Protein AF-A0A0M3HH66-F1 (afdb_monomer)

Mean predicted aligned error: 12.41 Å

Radius of gyration: 18.01 Å; Cα contacts (8 Å, |Δi|>4): 61; chains: 1; bounding box: 42×34×53 Å

Structure (mmCIF, N/CA/C/O backbone):
data_AF-A0A0M3HH66-F1
#
_entry.id   AF-A0A0M3HH66-F1
#
loop_
_atom_site.group_PDB
_atom_site.id
_atom_site.type_symbol
_atom_site.label_atom_id
_atom_site.label_alt_id
_atom_site.label_comp_id
_atom_site.label_asym_id
_atom_site.label_entity_id
_atom_site.label_seq_id
_atom_site.pdbx_PDB_ins_code
_atom_site.Cartn_x
_atom_site.Cartn_y
_atom_site.Cartn_z
_atom_site.occupancy
_atom_site.B_iso_or_equiv
_atom_site.auth_seq_id
_atom_site.auth_comp_id
_atom_site.auth_asym_id
_atom_site.auth_atom_id
_atom_site.pdbx_PDB_model_num
ATOM 1 N N . MET A 1 1 ? -2.120 -2.289 -17.484 1.00 43.00 1 MET A N 1
ATOM 2 C CA . MET A 1 1 ? -1.801 -2.908 -16.175 1.00 43.00 1 MET A CA 1
ATOM 3 C C . MET A 1 1 ? -2.282 -1.964 -15.087 1.00 43.00 1 MET A C 1
ATOM 5 O O . MET A 1 1 ? -2.105 -0.768 -15.257 1.00 43.00 1 MET A O 1
ATOM 9 N N . VAL A 1 2 ? -2.932 -2.458 -14.029 1.00 37.19 2 VAL A N 1
ATOM 10 C CA . VAL A 1 2 ? -3.351 -1.597 -12.906 1.00 37.19 2 VAL A CA 1
ATOM 11 C C . VAL A 1 2 ? -2.093 -1.170 -12.134 1.00 37.19 2 VAL A C 1
ATOM 13 O O . VAL A 1 2 ? -1.297 -2.060 -11.810 1.00 37.19 2 VAL A O 1
ATOM 16 N N . PRO A 1 3 ? -1.876 0.131 -11.863 1.00 39.28 3 PRO A N 1
ATOM 17 C CA . PRO A 1 3 ? -0.763 0.595 -11.039 1.00 39.28 3 PRO A CA 1
ATOM 18 C C . PRO A 1 3 ? -0.790 -0.107 -9.678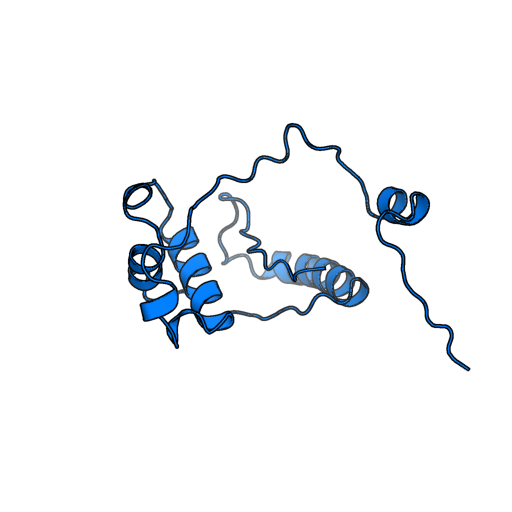 1.00 39.28 3 PRO A C 1
ATOM 20 O O . PRO A 1 3 ? -1.844 -0.219 -9.055 1.00 39.28 3 PRO A O 1
ATOM 23 N N . ARG A 1 4 ? 0.354 -0.635 -9.235 1.00 49.25 4 ARG A N 1
ATOM 24 C CA . ARG A 1 4 ? 0.494 -1.256 -7.913 1.00 49.25 4 ARG A CA 1
ATOM 25 C C . ARG A 1 4 ? 1.402 -0.384 -7.074 1.00 49.25 4 ARG A C 1
ATOM 27 O O . ARG A 1 4 ? 2.604 -0.333 -7.318 1.00 49.25 4 ARG A O 1
ATOM 34 N N . GLU A 1 5 ? 0.825 0.272 -6.086 1.00 53.44 5 GLU A N 1
ATOM 35 C CA . GLU A 1 5 ? 1.593 1.015 -5.098 1.00 53.44 5 GLU A CA 1
ATOM 36 C C . GLU A 1 5 ? 2.103 0.057 -4.025 1.00 53.44 5 GLU A C 1
ATOM 38 O O . GLU A 1 5 ? 1.399 -0.863 -3.601 1.00 53.44 5 GLU A O 1
ATOM 43 N N . CYS A 1 6 ? 3.360 0.224 -3.620 1.00 53.03 6 CYS A N 1
ATOM 44 C CA . CYS A 1 6 ? 3.974 -0.616 -2.602 1.00 53.03 6 CYS A CA 1
ATOM 45 C C . CYS A 1 6 ? 4.720 0.228 -1.572 1.00 53.03 6 CYS A C 1
ATOM 47 O O . CYS A 1 6 ? 5.370 1.218 -1.896 1.00 53.03 6 CYS A O 1
ATOM 49 N N . ILE A 1 7 ? 4.631 -0.195 -0.311 1.00 57.09 7 ILE A N 1
ATOM 50 C CA . ILE A 1 7 ? 5.365 0.414 0.795 1.00 57.09 7 ILE A CA 1
ATOM 51 C C . ILE A 1 7 ? 6.628 -0.411 1.019 1.00 57.09 7 ILE A C 1
ATOM 53 O O . ILE A 1 7 ? 6.555 -1.601 1.331 1.00 57.09 7 ILE A O 1
ATOM 57 N N . ILE A 1 8 ? 7.789 0.227 0.903 1.00 58.47 8 ILE A N 1
ATOM 58 C CA . ILE A 1 8 ? 9.069 -0.382 1.262 1.00 58.47 8 ILE A CA 1
ATOM 59 C C . ILE A 1 8 ? 9.383 0.010 2.704 1.00 58.47 8 ILE A C 1
ATOM 61 O O . ILE A 1 8 ? 9.750 1.147 2.987 1.00 58.47 8 ILE A O 1
ATOM 65 N N . LEU A 1 9 ? 9.245 -0.943 3.623 1.00 53.31 9 LEU A N 1
ATOM 66 C CA . LEU A 1 9 ? 9.674 -0.767 5.007 1.00 53.31 9 LEU A CA 1
ATOM 67 C C . LEU A 1 9 ? 11.131 -1.231 5.148 1.00 53.31 9 LEU A C 1
ATOM 69 O O . LEU A 1 9 ? 11.453 -2.342 4.710 1.00 53.31 9 LEU A O 1
ATOM 73 N N . PRO A 1 10 ? 12.030 -0.445 5.768 1.00 48.47 10 PRO A N 1
ATOM 74 C CA . PRO A 1 10 ? 13.331 -0.966 6.156 1.00 48.47 10 PRO A CA 1
ATOM 75 C C . PRO A 1 10 ? 13.140 -2.112 7.160 1.00 48.47 10 PRO A C 1
ATOM 77 O O . PRO A 1 10 ? 12.249 -2.075 8.009 1.00 48.47 10 PRO A O 1
ATOM 80 N N . SER A 1 11 ? 13.959 -3.161 7.045 1.00 42.31 11 SER A N 1
ATOM 81 C CA . SER A 1 11 ? 13.928 -4.286 7.985 1.00 42.31 11 SER A CA 1
ATOM 82 C C . SER A 1 11 ? 14.081 -3.782 9.422 1.00 42.31 11 SER A C 1
ATOM 84 O O . SER A 1 11 ? 14.876 -2.877 9.672 1.00 42.31 11 SER A O 1
ATOM 86 N N . SER A 1 12 ? 13.360 -4.412 10.354 1.00 45.62 12 SER A N 1
ATOM 87 C CA . SER A 1 12 ? 13.222 -4.060 11.781 1.00 45.62 12 SER A CA 1
ATOM 88 C C . SER A 1 12 ? 14.523 -3.823 12.567 1.00 45.62 12 SER A C 1
ATOM 90 O O . SER A 1 12 ? 14.470 -3.363 13.701 1.00 45.62 12 SER A O 1
ATOM 92 N N . SER A 1 13 ? 15.687 -4.122 11.990 1.00 45.59 13 SER A N 1
ATOM 93 C CA . SER A 1 13 ? 17.011 -3.872 12.560 1.00 45.59 13 SER A CA 1
ATOM 94 C C . SER A 1 13 ? 17.628 -2.519 12.190 1.00 45.59 13 SER A C 1
ATOM 96 O O . SER A 1 13 ? 18.721 -2.216 12.663 1.00 45.59 13 SER A O 1
ATOM 98 N N . LYS A 1 14 ? 16.982 -1.704 11.348 1.00 46.31 14 LYS A N 1
ATOM 99 C CA . LYS A 1 14 ? 17.494 -0.386 10.950 1.00 46.31 14 LYS A CA 1
ATOM 100 C C . LYS A 1 14 ? 16.543 0.698 11.427 1.00 46.31 14 LYS A C 1
ATOM 102 O O . LYS A 1 14 ? 15.456 0.850 10.874 1.00 46.31 14 LYS A O 1
ATOM 107 N N . SER A 1 15 ? 16.953 1.441 12.454 1.00 43.12 15 SER A N 1
ATOM 108 C CA . SER A 1 15 ? 16.287 2.698 12.781 1.00 43.12 15 SER A CA 1
ATOM 109 C C . SER A 1 15 ? 16.377 3.627 11.565 1.00 43.12 15 SER A C 1
ATOM 111 O O . SER A 1 15 ? 17.352 3.605 10.811 1.00 43.12 15 SER A O 1
ATOM 113 N N . PHE A 1 16 ? 15.346 4.446 11.363 1.00 49.22 16 PHE A N 1
ATOM 114 C CA . PHE A 1 16 ? 15.325 5.479 10.321 1.00 49.22 16 PHE A CA 1
ATOM 115 C C . PHE A 1 16 ? 16.397 6.571 10.537 1.00 49.22 16 PHE A C 1
ATOM 117 O O . PHE A 1 16 ? 16.556 7.448 9.695 1.00 49.22 16 PHE A O 1
ATOM 124 N N . GLU A 1 17 ? 17.140 6.522 11.646 1.00 45.00 17 GLU A N 1
ATOM 125 C CA . GLU A 1 17 ? 18.047 7.582 12.093 1.00 45.00 17 GLU A CA 1
ATOM 126 C C . GLU A 1 17 ? 19.460 7.492 11.496 1.00 45.00 17 GLU A C 1
ATOM 128 O O . GLU A 1 17 ? 20.224 8.455 11.580 1.00 45.00 17 GLU A O 1
ATOM 133 N N . ASP A 1 18 ? 19.823 6.387 10.836 1.00 42.03 18 ASP A N 1
ATOM 134 C CA . ASP A 1 18 ? 21.192 6.169 10.350 1.00 42.03 18 ASP A CA 1
ATOM 135 C C . ASP A 1 18 ? 21.436 6.805 8.960 1.00 42.03 18 ASP A C 1
ATOM 137 O O . ASP A 1 18 ? 21.734 6.162 7.947 1.00 42.03 18 ASP A O 1
ATOM 141 N N . SER A 1 19 ? 21.267 8.128 8.917 1.00 47.62 19 SER A N 1
ATOM 142 C CA . SER A 1 19 ? 21.316 8.998 7.729 1.00 47.62 19 SER A CA 1
ATOM 143 C C . SER A 1 19 ? 22.615 8.907 6.907 1.00 47.62 19 SER A C 1
ATOM 145 O O . SER A 1 19 ? 22.613 9.190 5.707 1.00 47.62 19 SER A O 1
ATOM 147 N N . SER A 1 20 ? 23.724 8.454 7.501 1.00 46.22 20 SER A N 1
ATOM 148 C CA . SER A 1 20 ? 25.043 8.449 6.848 1.00 46.22 20 SER A CA 1
ATOM 149 C C . SER A 1 20 ? 25.243 7.299 5.845 1.00 46.22 20 SER A C 1
ATOM 151 O O . SER A 1 20 ? 25.893 7.473 4.810 1.00 46.22 20 SER A O 1
ATOM 153 N N . HIS A 1 21 ? 24.642 6.130 6.098 1.00 44.22 21 HIS A N 1
ATOM 154 C CA . HIS A 1 21 ? 24.704 4.963 5.208 1.00 44.22 21 HIS A CA 1
ATOM 155 C C . HIS A 1 21 ? 23.493 4.853 4.270 1.00 44.22 21 HIS A C 1
ATOM 157 O O . HIS A 1 21 ? 23.576 4.181 3.235 1.00 44.22 21 HIS A O 1
ATOM 163 N N . ILE A 1 22 ? 22.394 5.539 4.600 1.00 48.44 22 ILE A N 1
ATOM 164 C CA . ILE A 1 22 ? 21.188 5.635 3.771 1.00 48.44 22 ILE A CA 1
ATOM 165 C C . ILE A 1 22 ? 21.482 6.431 2.496 1.00 48.44 22 ILE A C 1
ATOM 167 O O . ILE A 1 22 ? 21.200 5.923 1.416 1.00 48.44 22 ILE A O 1
ATOM 171 N N . GLY A 1 23 ? 22.164 7.580 2.572 1.00 47.84 23 GLY A N 1
ATOM 172 C CA . GLY A 1 23 ? 22.395 8.449 1.406 1.00 47.84 23 GLY A CA 1
ATOM 173 C C . GLY A 1 23 ? 23.057 7.760 0.201 1.00 47.84 23 GLY A C 1
ATOM 174 O O . GLY A 1 23 ? 22.645 7.961 -0.936 1.00 47.84 23 GLY A O 1
ATOM 175 N N . LYS A 1 24 ? 24.032 6.862 0.416 1.00 47.94 24 LYS A N 1
ATOM 176 C CA . LYS A 1 24 ? 24.680 6.128 -0.694 1.00 47.94 24 LYS A CA 1
ATOM 177 C C . LYS A 1 24 ? 23.825 4.991 -1.272 1.00 47.94 24 LYS A C 1
ATOM 179 O O . LYS A 1 24 ? 23.880 4.767 -2.478 1.00 47.94 24 LYS A O 1
ATOM 184 N N . ARG A 1 25 ? 23.053 4.270 -0.445 1.00 50.16 25 ARG A N 1
ATOM 185 C CA . ARG A 1 25 ? 22.133 3.203 -0.907 1.00 50.16 25 ARG A CA 1
ATOM 186 C C . ARG A 1 25 ? 20.868 3.766 -1.543 1.00 50.16 25 ARG A C 1
ATOM 188 O O . ARG A 1 25 ? 20.330 3.154 -2.459 1.00 50.16 25 ARG A O 1
ATOM 195 N N . MET A 1 26 ? 20.407 4.912 -1.059 1.00 54.38 26 MET A N 1
ATOM 196 C CA . MET A 1 26 ? 19.233 5.591 -1.583 1.00 54.38 26 MET A CA 1
ATOM 197 C C . MET A 1 26 ? 19.525 6.120 -2.985 1.00 54.38 26 MET A C 1
ATOM 199 O O . MET A 1 26 ? 18.729 5.868 -3.871 1.00 54.38 26 MET A O 1
ATOM 203 N N . ASN A 1 27 ? 20.724 6.653 -3.248 1.00 58.16 27 ASN A N 1
ATOM 204 C CA . ASN A 1 27 ? 21.116 7.093 -4.594 1.00 58.16 27 ASN A CA 1
ATOM 205 C C . ASN A 1 27 ? 21.135 5.958 -5.637 1.00 58.16 27 ASN A C 1
ATOM 207 O O . ASN A 1 27 ? 20.716 6.159 -6.779 1.00 58.16 27 ASN A O 1
ATOM 211 N N . SER A 1 28 ? 21.617 4.758 -5.283 1.00 63.84 28 SER A N 1
ATOM 212 C CA . SER A 1 28 ? 21.627 3.622 -6.220 1.00 63.84 28 SER A CA 1
ATOM 213 C C . SER A 1 28 ? 20.233 3.034 -6.434 1.00 63.84 28 SER A C 1
ATOM 215 O O . SER A 1 28 ? 19.897 2.669 -7.561 1.00 63.84 28 SER A O 1
ATOM 217 N N . LEU A 1 29 ? 19.413 2.982 -5.381 1.00 64.56 29 LEU A N 1
ATOM 218 C CA . LEU A 1 29 ? 18.015 2.569 -5.461 1.00 64.56 29 LEU A CA 1
ATOM 219 C C . LEU A 1 29 ? 17.185 3.574 -6.265 1.00 64.56 29 LEU A C 1
ATOM 221 O O . LEU A 1 29 ? 16.512 3.181 -7.204 1.00 64.56 29 LEU A O 1
ATOM 225 N N . GLU A 1 30 ? 17.287 4.864 -5.969 1.00 65.56 30 GLU A N 1
ATOM 226 C CA . GLU A 1 30 ? 16.588 5.945 -6.665 1.00 65.56 30 GLU A CA 1
ATOM 227 C C . GLU A 1 30 ? 16.951 5.976 -8.152 1.00 65.56 30 GLU A C 1
ATOM 229 O O . GLU A 1 30 ? 16.077 6.096 -9.005 1.00 65.56 30 GLU A O 1
ATOM 234 N N . THR A 1 31 ? 18.229 5.773 -8.490 1.00 68.06 31 THR A N 1
ATOM 235 C CA . THR A 1 31 ? 18.659 5.642 -9.890 1.00 68.06 31 THR A CA 1
ATOM 236 C C . THR A 1 31 ? 18.021 4.424 -10.563 1.00 68.06 31 THR A C 1
ATOM 238 O O . THR A 1 31 ? 17.604 4.507 -11.718 1.00 68.06 31 THR A O 1
ATOM 241 N N . ALA A 1 32 ? 17.938 3.287 -9.866 1.00 65.56 32 ALA A N 1
ATOM 242 C CA . ALA A 1 32 ? 17.294 2.086 -10.391 1.00 65.56 32 ALA A CA 1
ATOM 243 C C . ALA A 1 32 ? 15.775 2.266 -10.561 1.00 65.56 32 ALA A C 1
ATOM 245 O O . ALA A 1 32 ? 15.232 1.832 -11.573 1.00 65.56 32 ALA A O 1
ATOM 246 N N . LEU A 1 33 ? 15.115 2.947 -9.620 1.00 69.81 33 LEU A N 1
ATOM 247 C CA . LEU A 1 33 ? 13.687 3.266 -9.662 1.00 69.81 33 LEU A CA 1
ATOM 248 C C . LEU A 1 33 ? 13.366 4.247 -10.799 1.00 69.81 33 LEU A C 1
ATOM 250 O O . LEU A 1 33 ? 12.488 3.959 -11.605 1.00 69.81 33 LEU A O 1
ATOM 254 N N . LYS A 1 34 ? 14.146 5.328 -10.957 1.00 71.62 34 LYS A N 1
ATOM 255 C CA . LYS A 1 34 ? 14.022 6.264 -12.092 1.00 71.62 34 LYS A CA 1
ATOM 256 C C . LYS A 1 34 ? 14.201 5.565 -13.440 1.00 71.62 34 LYS A C 1
ATOM 258 O O . LYS A 1 34 ? 13.457 5.831 -14.372 1.00 71.62 34 LYS A O 1
ATOM 263 N N . ARG A 1 35 ? 15.160 4.635 -13.553 1.00 70.88 35 ARG A N 1
ATOM 264 C CA . ARG A 1 35 ? 15.349 3.820 -14.773 1.00 70.88 35 ARG A CA 1
ATOM 265 C C . ARG A 1 35 ? 14.174 2.888 -15.074 1.00 70.88 35 ARG A C 1
ATOM 267 O O . ARG A 1 35 ? 14.048 2.451 -16.212 1.00 70.88 35 ARG A O 1
ATOM 274 N N . ALA A 1 36 ? 13.381 2.546 -14.065 1.00 63.06 36 ALA A N 1
ATOM 275 C CA . ALA A 1 36 ? 12.187 1.720 -14.191 1.00 63.06 36 ALA A CA 1
ATOM 276 C C . ALA A 1 36 ? 10.901 2.555 -14.331 1.00 63.06 36 ALA A C 1
ATOM 278 O O . ALA A 1 36 ? 9.819 1.985 -14.245 1.00 63.06 36 ALA A O 1
ATOM 279 N N . ASP A 1 37 ? 11.022 3.875 -14.519 1.00 64.75 37 ASP A N 1
ATOM 280 C CA . ASP A 1 37 ? 9.905 4.827 -14.576 1.00 64.75 37 ASP A CA 1
ATOM 281 C C . ASP A 1 37 ? 9.011 4.799 -13.320 1.00 64.75 37 ASP A C 1
ATOM 283 O O . ASP A 1 37 ? 7.805 5.037 -13.351 1.00 64.75 37 ASP A O 1
ATOM 287 N N . ILE A 1 38 ? 9.616 4.476 -12.172 1.00 67.06 38 ILE A N 1
ATOM 288 C CA . ILE A 1 38 ? 8.940 4.476 -10.876 1.00 67.06 38 ILE A CA 1
ATOM 289 C C . ILE A 1 38 ? 9.115 5.855 -10.243 1.00 67.06 38 ILE A C 1
ATOM 291 O O . ILE A 1 38 ? 10.234 6.283 -9.943 1.00 67.06 38 ILE A O 1
ATOM 295 N N . THR A 1 39 ? 7.993 6.529 -9.995 1.00 64.62 39 THR A N 1
ATOM 296 C CA . THR A 1 39 ? 7.969 7.806 -9.275 1.00 64.62 39 THR A CA 1
ATOM 297 C C . THR A 1 39 ? 8.195 7.558 -7.786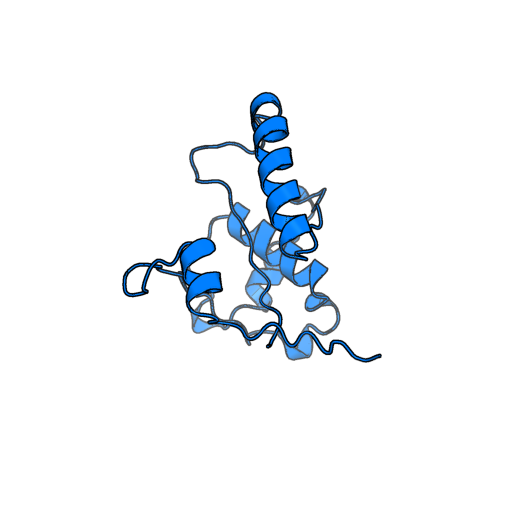 1.00 64.62 39 THR A C 1
ATOM 299 O O . THR A 1 39 ? 7.509 6.746 -7.169 1.00 64.62 39 THR A O 1
ATOM 302 N N . PHE A 1 40 ? 9.173 8.252 -7.204 1.00 69.50 40 PHE A N 1
ATOM 303 C CA . PHE A 1 40 ? 9.423 8.241 -5.765 1.00 69.50 40 PHE A CA 1
ATOM 304 C C . PHE A 1 40 ? 8.831 9.501 -5.136 1.00 69.50 40 PHE A C 1
ATOM 306 O O . PHE A 1 40 ? 9.089 10.611 -5.603 1.00 69.50 40 PHE A O 1
ATOM 313 N N . THR A 1 41 ? 8.065 9.335 -4.063 1.00 67.94 41 THR A N 1
ATOM 314 C CA . THR A 1 41 ? 7.538 10.446 -3.270 1.00 67.94 41 THR A CA 1
ATOM 315 C C . THR A 1 41 ? 7.992 10.274 -1.831 1.00 67.94 41 THR A C 1
ATOM 317 O O . THR A 1 41 ? 7.692 9.268 -1.189 1.00 67.94 41 THR A O 1
ATOM 320 N N . GLU A 1 42 ? 8.749 11.249 -1.336 1.00 69.00 42 GLU A N 1
ATOM 321 C CA . GLU A 1 42 ? 9.188 11.268 0.053 1.00 69.00 42 GLU A CA 1
ATOM 322 C C . GLU A 1 42 ? 8.036 11.720 0.953 1.00 69.00 42 GLU A C 1
ATOM 324 O O . GLU A 1 42 ? 7.377 12.728 0.686 1.00 69.00 42 GLU A O 1
ATOM 329 N N . PHE A 1 43 ? 7.784 10.968 2.024 1.00 67.31 43 PHE A N 1
ATOM 330 C CA . PHE A 1 43 ? 6.782 11.323 3.019 1.00 67.31 43 PHE A CA 1
ATOM 331 C C . PHE A 1 43 ? 7.476 11.908 4.251 1.00 67.31 43 PHE A C 1
ATOM 333 O O . PHE A 1 43 ? 7.980 11.176 5.103 1.00 67.31 43 PHE A O 1
ATOM 340 N N . ASN A 1 44 ? 7.525 13.239 4.321 1.00 67.88 44 ASN A N 1
ATOM 341 C CA . AS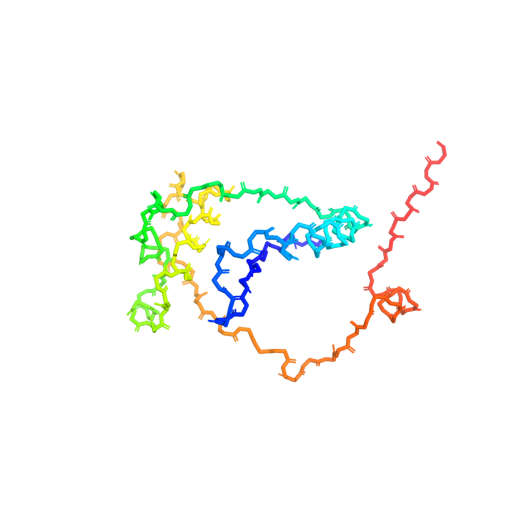N A 1 44 ? 8.402 13.970 5.243 1.00 67.88 44 ASN A CA 1
ATOM 342 C C . ASN A 1 44 ? 7.953 13.963 6.713 1.00 67.88 44 ASN A C 1
ATOM 344 O O . ASN A 1 44 ? 8.746 14.317 7.583 1.00 67.88 44 ASN A O 1
ATOM 348 N N . ASP A 1 45 ? 6.715 13.563 7.018 1.00 77.06 45 ASP A N 1
ATOM 349 C CA . ASP A 1 45 ? 6.203 13.600 8.390 1.00 77.06 45 ASP A CA 1
ATOM 350 C C . ASP A 1 45 ? 5.294 12.412 8.728 1.00 77.06 45 ASP A C 1
ATOM 352 O O . ASP A 1 45 ? 4.075 12.508 8.826 1.00 77.06 45 ASP A O 1
ATOM 356 N N . LEU A 1 46 ? 5.912 11.252 8.950 1.00 78.50 46 LEU A N 1
ATOM 357 C CA . LEU A 1 46 ? 5.218 10.061 9.454 1.00 78.50 46 LEU A CA 1
ATOM 358 C C . LEU A 1 46 ? 4.634 10.248 10.866 1.00 78.50 46 LEU A C 1
ATOM 360 O O . LEU A 1 46 ? 3.767 9.471 11.268 1.00 78.50 46 LEU A O 1
ATOM 364 N N . ASN A 1 47 ? 5.113 11.227 11.640 1.00 80.94 47 ASN A N 1
ATOM 365 C CA . ASN A 1 47 ? 4.695 11.413 13.029 1.00 80.94 47 ASN A CA 1
ATOM 366 C C . ASN 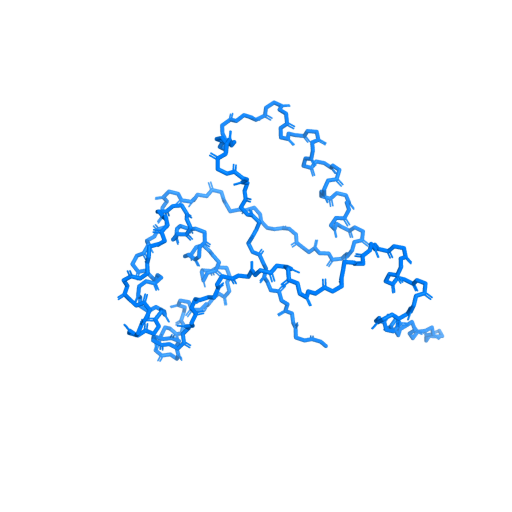A 1 47 ? 3.357 12.144 13.155 1.00 80.94 47 ASN A C 1
ATOM 368 O O . ASN A 1 47 ? 2.659 11.917 14.141 1.00 80.94 47 ASN A O 1
ATOM 372 N N . SER A 1 48 ? 2.972 12.958 12.169 1.00 84.56 48 SER A N 1
ATOM 373 C CA . SER A 1 48 ? 1.649 13.596 12.126 1.00 84.56 48 SER A CA 1
ATOM 374 C C . SER A 1 48 ? 0.529 12.695 11.600 1.00 84.56 48 SER A C 1
ATOM 376 O O . SER A 1 48 ? -0.635 13.096 11.626 1.00 84.56 48 SER A O 1
ATOM 378 N N . ILE A 1 49 ? 0.837 11.471 11.159 1.00 87.25 49 ILE A N 1
ATOM 379 C CA . ILE A 1 49 ? -0.168 10.552 10.617 1.00 87.25 49 ILE A CA 1
ATOM 380 C C . ILE A 1 49 ? -1.131 10.060 11.701 1.00 87.25 49 ILE A C 1
ATOM 382 O O . ILE A 1 49 ? -0.738 9.348 12.630 1.00 87.25 49 ILE A O 1
ATOM 386 N N . ASP A 1 50 ? -2.425 10.343 11.518 1.00 88.62 50 ASP A N 1
ATOM 387 C CA . ASP A 1 50 ? -3.485 9.733 12.320 1.00 88.62 50 ASP A CA 1
ATOM 388 C C . ASP A 1 50 ? -3.669 8.258 11.938 1.00 88.62 50 ASP A C 1
ATOM 390 O O . ASP A 1 50 ? -4.299 7.895 10.941 1.00 88.62 50 ASP A O 1
ATOM 394 N N . THR A 1 51 ? -3.131 7.378 12.778 1.00 87.69 51 THR A N 1
ATOM 395 C CA . THR A 1 51 ? -3.224 5.923 12.595 1.00 87.69 51 THR A CA 1
ATOM 396 C C . THR A 1 51 ? -4.654 5.378 12.661 1.00 87.69 51 THR A C 1
ATOM 398 O O . THR A 1 51 ? -4.895 4.280 12.157 1.00 87.69 51 THR A O 1
ATOM 401 N N . LYS A 1 52 ? -5.626 6.139 13.190 1.00 88.38 52 LYS A N 1
ATOM 402 C CA . LYS A 1 52 ? -7.046 5.745 13.198 1.00 88.38 52 LYS A CA 1
ATOM 403 C C . LYS A 1 52 ? -7.638 5.653 11.796 1.00 88.38 52 LYS A C 1
ATOM 405 O O . LYS A 1 52 ? -8.608 4.925 11.607 1.00 88.38 52 LYS A O 1
ATOM 410 N N . ILE A 1 53 ? -7.061 6.351 10.812 1.00 89.06 53 ILE A N 1
ATOM 411 C CA . ILE A 1 53 ? -7.477 6.243 9.406 1.00 89.06 53 ILE A CA 1
ATOM 412 C C . ILE A 1 53 ? -7.392 4.779 8.956 1.00 89.06 53 ILE A C 1
ATOM 414 O O . ILE A 1 53 ? -8.332 4.257 8.364 1.00 89.06 53 ILE A O 1
ATOM 418 N N . VAL A 1 54 ? -6.320 4.077 9.331 1.00 88.50 54 VAL A N 1
ATOM 419 C CA . VAL A 1 54 ? -6.113 2.666 8.973 1.00 88.50 54 VAL A CA 1
ATOM 420 C C . VAL A 1 54 ? -7.195 1.769 9.575 1.00 88.50 54 VAL A C 1
ATOM 422 O O . VAL A 1 54 ? -7.697 0.874 8.903 1.00 88.50 54 VAL A O 1
ATOM 425 N N . GLU A 1 55 ? -7.601 2.022 10.821 1.00 86.69 55 GLU A N 1
ATOM 426 C CA . GLU A 1 55 ? -8.642 1.231 11.492 1.00 86.69 55 GLU A CA 1
ATOM 427 C C . GLU A 1 55 ? -10.017 1.382 10.842 1.00 86.69 55 GLU A C 1
ATOM 429 O O . GLU A 1 55 ? -10.826 0.460 10.918 1.00 86.69 55 GLU A O 1
ATOM 434 N N . LYS A 1 56 ? -10.285 2.523 10.202 1.00 88.75 56 LYS A N 1
ATOM 435 C CA . LYS A 1 56 ? -11.533 2.746 9.466 1.00 88.75 56 LYS A CA 1
ATOM 436 C C . LYS A 1 56 ? -11.516 2.110 8.076 1.00 88.75 56 LYS A C 1
ATOM 438 O O . LYS A 1 56 ? -12.547 1.654 7.604 1.00 88.75 56 LYS A O 1
ATOM 443 N N . LEU A 1 57 ? -10.355 2.043 7.428 1.00 89.31 57 LEU A N 1
ATOM 444 C CA . LEU A 1 57 ? -10.221 1.435 6.100 1.00 89.31 57 LEU A CA 1
ATOM 445 C C . LEU A 1 57 ? -10.277 -0.097 6.145 1.00 89.31 57 LEU A C 1
ATOM 447 O O . LEU A 1 57 ? -10.785 -0.735 5.221 1.00 89.31 57 LEU A O 1
ATOM 451 N N . LEU A 1 58 ? -9.743 -0.701 7.209 1.00 87.62 58 LEU A N 1
ATOM 452 C CA . LEU A 1 58 ? -9.691 -2.152 7.348 1.00 87.62 58 LEU A CA 1
ATOM 453 C C . LEU A 1 58 ? -11.063 -2.738 7.670 1.00 87.62 58 LEU A C 1
ATOM 455 O O . LEU A 1 58 ? -11.704 -2.358 8.646 1.00 87.62 58 LEU A O 1
ATOM 459 N N . ASN A 1 59 ? -11.451 -3.759 6.909 1.00 85.12 59 ASN A N 1
ATOM 460 C CA . ASN A 1 59 ? -12.647 -4.542 7.170 1.00 85.12 59 ASN A CA 1
ATOM 461 C C . ASN A 1 59 ? -12.670 -5.063 8.616 1.00 85.12 59 ASN A C 1
ATOM 463 O O . ASN A 1 59 ? -11.646 -5.491 9.152 1.00 85.12 59 ASN A O 1
ATOM 467 N N . ILE A 1 60 ? -13.859 -5.094 9.229 1.00 80.31 60 ILE A N 1
ATOM 468 C CA . ILE A 1 60 ? -14.057 -5.468 10.638 1.00 80.31 60 ILE A CA 1
ATOM 469 C C . ILE A 1 60 ? -13.403 -6.800 11.034 1.00 80.31 60 ILE A C 1
ATOM 471 O O . ILE A 1 60 ? -12.944 -6.946 12.162 1.00 80.31 60 ILE A O 1
ATOM 475 N N . LYS A 1 61 ? -13.289 -7.754 10.099 1.00 79.12 61 LYS A N 1
ATOM 476 C CA . LYS A 1 61 ? -12.636 -9.056 10.324 1.00 79.12 61 LYS A CA 1
ATOM 477 C C . LYS A 1 61 ? -11.125 -8.957 10.561 1.00 79.12 61 LYS A C 1
ATOM 479 O O . LYS A 1 61 ? -10.530 -9.896 11.076 1.00 79.12 61 LYS A O 1
ATOM 484 N N . TYR A 1 62 ? -10.521 -7.839 10.177 1.00 75.19 62 TYR A N 1
ATOM 485 C CA . TYR A 1 62 ? -9.090 -7.558 10.275 1.00 75.19 62 TYR A CA 1
ATOM 486 C C . TYR A 1 62 ? -8.790 -6.488 11.340 1.00 75.19 62 TYR A C 1
ATOM 488 O O . TYR A 1 62 ? -7.620 -6.234 11.641 1.00 75.19 62 TYR A O 1
ATOM 496 N N . LYS A 1 63 ? -9.826 -5.901 11.967 1.00 67.25 63 LYS A N 1
ATOM 497 C CA . LYS A 1 63 ? -9.691 -5.015 13.132 1.00 67.25 63 LYS A CA 1
ATOM 498 C C . LYS A 1 63 ? -9.225 -5.853 14.325 1.00 67.25 63 LYS A C 1
ATOM 500 O O . LYS A 1 63 ? -10.008 -6.561 14.947 1.00 67.25 63 LYS A O 1
ATOM 505 N N . GLY A 1 64 ? -7.922 -5.819 14.601 1.00 65.19 64 GLY A N 1
ATOM 506 C CA . GLY A 1 64 ? -7.287 -6.613 15.660 1.00 65.19 64 GLY A CA 1
ATOM 507 C C . GLY A 1 64 ? -6.082 -7.437 15.208 1.00 65.19 64 GLY A C 1
ATOM 508 O O . GLY A 1 64 ? -5.435 -8.064 16.046 1.00 65.19 64 GLY A O 1
ATOM 509 N N . MET A 1 65 ? -5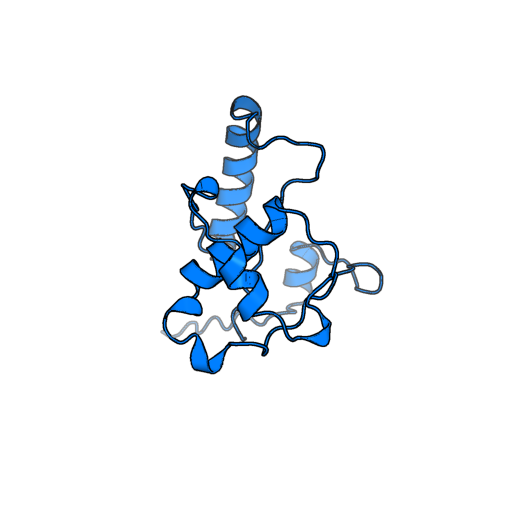.729 -7.423 13.916 1.00 74.19 65 MET A N 1
ATOM 510 C CA . MET A 1 65 ? -4.427 -7.941 13.491 1.00 74.19 65 MET A CA 1
ATOM 511 C C . MET A 1 65 ? -3.290 -7.155 14.156 1.00 74.19 65 MET A C 1
ATOM 513 O O . MET A 1 65 ? -3.332 -5.927 14.264 1.00 74.19 65 MET A O 1
ATOM 517 N N . HIS A 1 66 ? -2.251 -7.874 14.586 1.00 77.25 66 HIS A N 1
ATOM 518 C CA . HIS A 1 66 ? -1.054 -7.277 15.170 1.00 77.25 66 HIS A CA 1
ATOM 519 C C . HIS A 1 66 ? -0.213 -6.586 14.088 1.00 77.25 66 HIS A C 1
ATOM 521 O O . HIS A 1 66 ? 0.716 -7.164 13.534 1.00 77.25 66 HIS A O 1
ATOM 527 N N . ILE A 1 67 ? -0.541 -5.325 13.813 1.00 80.44 67 ILE A N 1
ATOM 528 C CA . ILE A 1 67 ? 0.286 -4.407 13.023 1.00 80.44 67 ILE A CA 1
ATOM 529 C C . ILE A 1 67 ? 1.061 -3.468 13.943 1.00 80.44 67 ILE A C 1
ATOM 531 O O . ILE A 1 67 ? 0.514 -2.923 14.912 1.00 80.44 67 ILE A O 1
ATOM 535 N N . SER A 1 68 ? 2.345 -3.268 13.649 1.00 83.19 68 SER A N 1
ATOM 536 C CA . SER A 1 68 ? 3.173 -2.317 14.387 1.00 83.19 68 SER A CA 1
ATOM 537 C C . SER A 1 68 ? 2.661 -0.889 14.179 1.00 83.19 68 SER A C 1
ATOM 539 O O . SER A 1 68 ? 2.005 -0.575 13.184 1.00 83.19 68 SER A O 1
ATOM 541 N N . GLU A 1 69 ? 2.950 0.005 15.123 1.00 83.12 69 GLU A N 1
ATOM 542 C CA . GLU A 1 69 ? 2.595 1.423 14.985 1.00 83.12 69 GLU A CA 1
ATOM 543 C C . GLU A 1 69 ? 3.210 2.032 13.716 1.00 83.12 69 GLU A C 1
ATOM 545 O O . GLU A 1 69 ? 2.565 2.785 12.993 1.00 83.12 69 GLU A O 1
ATOM 550 N N . GLN A 1 70 ? 4.437 1.631 13.392 1.00 81.19 70 GLN A N 1
ATOM 551 C CA . GLN A 1 70 ? 5.133 2.087 12.198 1.00 81.19 70 GLN A CA 1
ATOM 552 C C . GLN A 1 70 ? 4.445 1.626 10.908 1.00 81.19 70 GLN A C 1
ATOM 554 O O . GLN A 1 70 ? 4.282 2.420 9.987 1.00 81.19 70 GLN A O 1
ATOM 559 N N . GLN A 1 71 ? 3.969 0.377 10.857 1.00 83.19 71 GLN A N 1
ATOM 560 C CA . GLN A 1 71 ? 3.170 -0.114 9.732 1.00 83.19 71 GLN A CA 1
ATOM 561 C C . GLN A 1 71 ? 1.873 0.686 9.578 1.00 83.19 71 GLN A C 1
ATOM 563 O O . GLN A 1 71 ? 1.517 1.046 8.459 1.00 83.19 71 GLN A O 1
ATOM 568 N N . ARG A 1 72 ? 1.198 1.027 10.685 1.00 86.50 72 ARG A N 1
ATOM 569 C CA . ARG A 1 72 ? 0.002 1.887 10.649 1.00 86.50 72 ARG A CA 1
ATOM 570 C C . ARG A 1 72 ? 0.313 3.274 10.101 1.00 86.50 72 ARG A C 1
ATOM 572 O O . ARG A 1 72 ? -0.425 3.758 9.253 1.00 86.50 72 ARG A O 1
ATOM 579 N N . LYS A 1 73 ? 1.409 3.899 10.539 1.00 86.88 73 LYS A N 1
ATOM 580 C CA . LYS A 1 73 ? 1.832 5.212 10.028 1.00 86.88 73 LYS A CA 1
ATOM 581 C C . LYS A 1 73 ? 2.093 5.167 8.522 1.00 86.88 73 LYS A C 1
ATOM 583 O O . LYS A 1 73 ? 1.600 6.021 7.795 1.00 86.88 73 LYS A O 1
ATOM 588 N N . CYS A 1 74 ? 2.779 4.138 8.027 1.00 85.38 74 CYS A N 1
ATOM 589 C CA . CYS A 1 74 ? 3.020 3.995 6.591 1.00 85.38 74 CYS A CA 1
ATOM 590 C C . CYS A 1 74 ? 1.735 3.733 5.790 1.00 85.38 74 CYS A C 1
ATOM 592 O O . CYS A 1 74 ? 1.557 4.320 4.728 1.00 85.38 74 CYS A O 1
ATOM 594 N N . LEU A 1 75 ? 0.825 2.893 6.293 1.00 86.88 75 LEU A N 1
ATOM 595 C CA . LEU A 1 75 ? -0.470 2.650 5.645 1.00 86.88 75 LEU A CA 1
ATOM 596 C C . LEU A 1 75 ? -1.345 3.913 5.621 1.00 86.88 75 LEU A C 1
ATOM 598 O O . LEU A 1 75 ? -1.987 4.187 4.612 1.00 86.88 75 LEU A O 1
ATOM 602 N N . GLY A 1 76 ? -1.344 4.703 6.699 1.00 89.31 76 GLY A N 1
ATOM 603 C CA . GLY A 1 76 ? -2.055 5.982 6.756 1.00 89.31 76 GLY A CA 1
ATOM 604 C C . GLY A 1 76 ? -1.473 7.021 5.794 1.00 89.31 76 GLY A C 1
ATOM 605 O O . GLY A 1 76 ? -2.223 7.679 5.080 1.00 89.31 76 GLY A O 1
ATOM 606 N N . ALA A 1 77 ? -0.142 7.116 5.712 1.00 87.00 77 ALA A N 1
ATOM 607 C CA . ALA A 1 77 ? 0.543 7.966 4.738 1.00 87.00 77 ALA A CA 1
ATOM 608 C C . ALA A 1 77 ? 0.208 7.575 3.290 1.00 87.00 77 ALA A C 1
ATOM 610 O O . ALA A 1 77 ? -0.066 8.446 2.468 1.00 87.00 77 ALA A O 1
ATOM 611 N N . LEU A 1 78 ? 0.165 6.272 2.993 1.00 86.38 78 LEU A N 1
ATOM 612 C CA . LEU A 1 78 ? -0.244 5.773 1.681 1.00 86.38 78 LEU A CA 1
ATOM 613 C C . LEU A 1 78 ? -1.700 6.140 1.367 1.00 86.38 78 LEU A C 1
ATOM 615 O O . LEU A 1 78 ? -1.988 6.604 0.271 1.00 86.38 78 LEU A O 1
ATOM 619 N N . ALA A 1 79 ? -2.614 5.981 2.327 1.00 88.62 79 ALA A N 1
ATOM 620 C CA . ALA A 1 79 ? -4.017 6.341 2.131 1.00 88.62 79 ALA A CA 1
ATOM 621 C C . ALA A 1 79 ? -4.207 7.839 1.827 1.00 88.62 79 ALA A C 1
ATOM 623 O O . ALA A 1 79 ? -5.040 8.187 0.991 1.00 88.62 79 ALA A O 1
ATOM 624 N N . LEU A 1 80 ? -3.422 8.710 2.473 1.00 88.12 80 LEU A N 1
ATOM 625 C CA . LEU A 1 80 ? -3.380 10.145 2.171 1.00 88.12 80 LEU A CA 1
ATOM 626 C C . LEU A 1 80 ? -2.817 10.418 0.777 1.00 88.12 80 LEU A C 1
ATOM 628 O O . LEU A 1 80 ? -3.400 11.198 0.035 1.00 88.12 80 LEU A O 1
ATOM 632 N N . HIS A 1 81 ? -1.715 9.761 0.411 1.00 86.06 81 HIS A N 1
ATOM 633 C CA . HIS A 1 81 ? -1.103 9.914 -0.910 1.00 86.06 81 HIS A CA 1
ATOM 634 C C . HIS A 1 81 ? -2.052 9.502 -2.044 1.00 86.06 81 HIS A C 1
ATOM 636 O O . HIS A 1 81 ? -2.127 10.171 -3.069 1.00 86.06 81 HIS A O 1
ATOM 642 N N . LEU A 1 82 ? -2.814 8.433 -1.823 1.00 86.19 82 LEU A N 1
ATOM 643 C CA . LEU A 1 82 ? -3.805 7.900 -2.753 1.00 86.19 82 LEU A CA 1
ATOM 644 C C . LEU A 1 82 ? -5.127 8.671 -2.788 1.00 86.19 82 LEU A C 1
ATOM 646 O O . LEU A 1 82 ? -6.030 8.266 -3.518 1.00 86.19 82 LEU A O 1
ATOM 650 N N . HIS A 1 83 ? -5.282 9.720 -1.975 1.00 89.06 83 HIS A N 1
ATOM 651 C CA . HIS A 1 83 ? -6.547 10.444 -1.821 1.00 89.06 83 HIS A CA 1
ATOM 652 C C . HIS A 1 83 ? -7.735 9.550 -1.406 1.00 89.06 83 HIS A C 1
ATOM 654 O O . HIS A 1 83 ? -8.895 9.912 -1.573 1.00 89.06 83 HIS A O 1
ATOM 660 N N . ILE A 1 84 ? -7.475 8.387 -0.792 1.00 89.3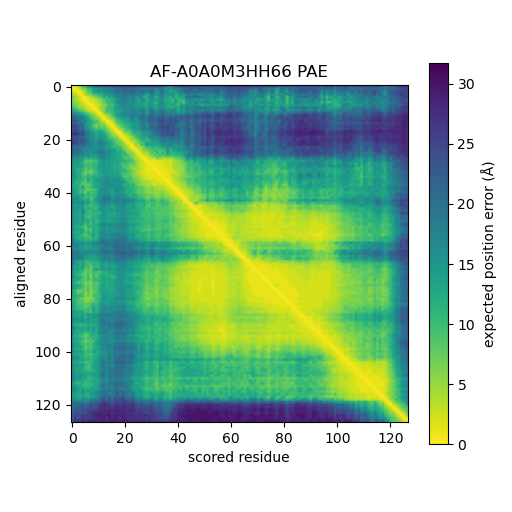8 84 ILE A N 1
ATOM 661 C CA . ILE A 1 84 ? -8.526 7.485 -0.280 1.00 89.38 84 ILE A CA 1
ATOM 662 C C . ILE A 1 84 ? -9.330 8.173 0.828 1.00 89.38 84 ILE A C 1
ATOM 664 O O . ILE A 1 84 ? -10.528 7.942 0.990 1.00 89.38 84 ILE A O 1
ATOM 668 N N . VAL A 1 85 ? -8.655 9.014 1.611 1.00 87.81 85 VAL A N 1
ATOM 669 C CA . VAL A 1 85 ? -9.242 9.691 2.773 1.00 87.81 85 VAL A CA 1
ATOM 670 C C . VAL A 1 85 ? -10.260 10.760 2.366 1.00 87.81 85 VAL A C 1
ATOM 672 O O . VAL A 1 85 ? -11.150 11.061 3.161 1.00 87.81 85 VAL A O 1
ATOM 675 N N . ASP A 1 86 ? -10.167 11.276 1.136 1.00 91.06 86 ASP A N 1
ATOM 676 C CA . ASP A 1 86 ? -11.073 12.296 0.601 1.00 91.06 86 ASP A CA 1
ATOM 677 C C . ASP A 1 86 ? -12.488 11.722 0.376 1.00 91.06 86 ASP A C 1
ATOM 679 O O . ASP A 1 86 ? -13.475 12.407 0.636 1.00 91.06 86 ASP A O 1
ATOM 683 N N . ASP A 1 87 ? -12.586 10.432 0.023 1.00 90.69 87 ASP A N 1
ATOM 684 C CA . ASP A 1 87 ? -13.838 9.695 -0.221 1.00 90.69 87 ASP A CA 1
ATOM 685 C C . ASP A 1 87 ? -14.026 8.522 0.756 1.00 90.69 87 ASP A C 1
ATOM 687 O O . ASP A 1 87 ? -14.404 7.404 0.398 1.00 90.69 87 ASP A O 1
ATOM 691 N N . MET A 1 88 ? -13.787 8.771 2.043 1.00 86.31 88 MET A N 1
ATOM 692 C CA . MET A 1 88 ? -13.768 7.725 3.072 1.00 86.31 88 MET A CA 1
ATOM 693 C C . MET A 1 88 ? -15.041 6.856 3.136 1.00 86.31 88 MET A C 1
ATOM 695 O O . MET A 1 88 ? -14.955 5.671 3.444 1.00 86.31 88 MET A O 1
ATOM 699 N N . GLN A 1 89 ? -16.209 7.396 2.773 1.00 87.31 89 GLN A N 1
ATOM 700 C CA . GLN A 1 89 ? -17.469 6.638 2.725 1.00 87.31 89 GLN A CA 1
ATOM 701 C C . GLN A 1 89 ? -17.455 5.480 1.712 1.00 87.31 89 GLN A C 1
ATOM 703 O O . GLN A 1 89 ? -18.156 4.492 1.912 1.00 87.31 89 GLN A O 1
ATOM 708 N N . MET A 1 90 ? -16.673 5.585 0.631 1.00 88.88 90 MET A N 1
ATOM 709 C CA . MET A 1 90 ? -16.538 4.515 -0.367 1.00 88.88 90 MET A CA 1
ATOM 710 C C . MET A 1 90 ? -15.598 3.395 0.083 1.00 88.88 90 MET A C 1
ATOM 712 O O . MET A 1 90 ? -15.692 2.274 -0.409 1.00 88.88 90 MET A O 1
ATOM 716 N N . TYR A 1 91 ? -14.673 3.712 0.984 1.00 88.19 91 TYR A N 1
ATOM 717 C CA . TYR A 1 91 ? -13.512 2.882 1.288 1.00 88.19 91 TYR A CA 1
ATOM 718 C C . TYR A 1 91 ? -13.522 2.309 2.709 1.00 88.19 91 TYR A C 1
ATOM 720 O O . TYR A 1 91 ? -12.765 1.381 3.006 1.00 88.19 91 TYR A O 1
ATOM 728 N N . GLU A 1 92 ? -14.384 2.827 3.581 1.00 90.38 92 GLU A N 1
ATOM 729 C CA . GLU A 1 92 ? -14.562 2.353 4.952 1.00 90.38 92 GLU A CA 1
ATOM 730 C C . GLU A 1 92 ? -14.903 0.857 4.982 1.00 90.38 92 GLU A C 1
ATOM 732 O O . GLU A 1 92 ? -15.798 0.401 4.280 1.00 90.38 92 GLU A O 1
ATOM 737 N N . ASP A 1 93 ? -14.178 0.076 5.782 1.00 88.38 93 ASP A N 1
ATOM 738 C CA . ASP A 1 93 ? -14.326 -1.379 5.920 1.00 88.38 93 ASP A CA 1
ATOM 739 C C . ASP A 1 93 ? -14.140 -2.222 4.629 1.00 88.38 93 ASP A C 1
ATOM 741 O O . ASP A 1 93 ? -14.465 -3.419 4.618 1.00 88.38 93 ASP A O 1
ATOM 745 N N . HIS A 1 94 ? -13.578 -1.656 3.552 1.00 86.31 94 HIS A N 1
ATOM 746 C CA . HIS A 1 94 ? -13.400 -2.356 2.268 1.00 86.31 94 HIS A CA 1
ATOM 747 C C . HIS A 1 94 ? -12.018 -2.999 2.085 1.00 86.31 94 HIS A C 1
ATOM 749 O O . HIS A 1 94 ? -11.866 -3.889 1.244 1.00 86.31 94 HIS A O 1
ATOM 755 N N . PHE A 1 95 ? -11.010 -2.607 2.869 1.00 88.12 95 PHE A N 1
ATOM 756 C CA . PHE A 1 95 ? -9.653 -3.126 2.703 1.00 88.12 95 PHE A CA 1
ATOM 757 C C . PHE A 1 95 ? -9.390 -4.377 3.538 1.00 88.12 95 PHE A C 1
ATOM 759 O O . PHE A 1 95 ? -9.831 -4.513 4.681 1.00 88.12 95 PHE A O 1
ATOM 766 N N . GLN A 1 96 ? -8.611 -5.292 2.965 1.00 84.88 96 GLN A N 1
ATOM 767 C CA . GLN A 1 96 ? -8.089 -6.470 3.648 1.00 84.88 96 GLN A CA 1
ATOM 768 C C . GLN A 1 96 ? -6.576 -6.355 3.773 1.00 84.88 96 GLN A C 1
ATOM 770 O O . GLN A 1 96 ? -5.898 -5.953 2.827 1.00 84.88 96 GLN A O 1
ATOM 775 N N . LEU A 1 97 ? -6.049 -6.749 4.931 1.00 80.25 97 LEU A N 1
ATOM 776 C CA . LEU A 1 97 ? -4.612 -6.823 5.146 1.00 80.25 97 LEU A CA 1
ATOM 777 C C . LEU A 1 97 ? -4.124 -8.248 4.877 1.00 80.25 97 LEU A C 1
ATOM 779 O O . LEU A 1 97 ? -4.658 -9.209 5.433 1.00 80.25 97 LEU A O 1
ATOM 783 N N . LEU A 1 98 ? -3.106 -8.379 4.028 1.00 77.50 98 LEU A N 1
ATOM 784 C CA . LEU A 1 98 ? -2.516 -9.660 3.652 1.00 77.50 98 LEU A CA 1
ATOM 785 C C . LEU A 1 98 ? -1.003 -9.610 3.846 1.00 77.50 98 LEU A C 1
ATOM 787 O O . LEU A 1 98 ? -0.331 -8.724 3.317 1.00 77.50 98 LEU A O 1
ATOM 791 N N . ASP A 1 99 ? -0.465 -10.603 4.551 1.00 73.25 99 ASP A N 1
ATOM 792 C CA . ASP A 1 99 ? 0.978 -10.808 4.622 1.00 73.25 99 ASP A CA 1
ATOM 793 C C . ASP A 1 99 ? 1.475 -11.336 3.276 1.00 73.25 99 ASP A C 1
ATOM 795 O O . ASP A 1 99 ? 1.263 -12.502 2.922 1.00 73.25 99 ASP A O 1
ATOM 799 N N . TYR A 1 100 ? 2.157 -10.481 2.517 1.00 75.12 100 TYR A N 1
ATOM 800 C CA . TYR A 1 100 ? 2.801 -10.912 1.286 1.00 75.12 100 TYR A CA 1
ATOM 801 C C . TYR A 1 100 ? 3.982 -11.836 1.605 1.00 75.12 100 TYR A C 1
ATOM 803 O O . TYR A 1 100 ? 4.989 -11.423 2.184 1.00 75.12 100 TYR A O 1
ATOM 811 N N . LYS A 1 101 ? 3.865 -13.100 1.193 1.00 74.69 101 LYS A N 1
ATOM 812 C CA . LYS A 1 101 ? 4.947 -14.086 1.230 1.00 74.69 101 LYS A CA 1
ATOM 813 C C . LYS A 1 101 ? 5.400 -14.351 -0.196 1.00 74.69 101 LYS A C 1
ATOM 815 O O . LYS A 1 101 ? 4.618 -14.801 -1.024 1.00 74.69 101 LYS A O 1
ATOM 820 N N . SER A 1 102 ? 6.676 -14.113 -0.468 1.00 73.88 102 SER A N 1
ATOM 821 C CA . SER A 1 102 ? 7.294 -14.446 -1.755 1.00 73.88 102 SER A CA 1
ATOM 822 C C . SER A 1 102 ? 7.546 -15.949 -1.924 1.00 73.88 102 SER A C 1
ATOM 824 O O . SER A 1 102 ? 7.735 -16.421 -3.042 1.00 73.88 102 SER A O 1
ATOM 826 N N . ALA A 1 103 ? 7.539 -16.716 -0.827 1.00 75.50 103 ALA A N 1
ATOM 827 C CA . ALA A 1 103 ? 7.653 -18.169 -0.870 1.00 75.50 103 ALA A CA 1
ATOM 828 C C . ALA A 1 103 ? 6.470 -18.774 -1.644 1.00 75.50 103 ALA A C 1
ATOM 830 O O . ALA A 1 103 ? 5.315 -18.527 -1.304 1.00 75.50 103 ALA A O 1
ATOM 831 N N . GLY A 1 104 ? 6.772 -19.568 -2.673 1.00 77.25 104 GLY A N 1
ATOM 832 C CA . GLY A 1 104 ? 5.776 -20.135 -3.589 1.00 77.25 104 GLY A CA 1
ATOM 833 C C . GLY A 1 104 ? 5.669 -19.406 -4.931 1.00 77.25 104 GLY A C 1
ATOM 834 O O . GLY A 1 104 ? 5.039 -19.932 -5.844 1.00 77.25 104 GLY A O 1
ATOM 835 N N . TYR A 1 105 ? 6.329 -18.254 -5.086 1.00 80.00 105 TYR A N 1
ATOM 836 C CA . TYR A 1 105 ? 6.463 -17.559 -6.366 1.00 80.00 105 TYR A CA 1
ATOM 837 C C . TYR A 1 105 ? 7.866 -17.751 -6.951 1.00 80.00 105 TYR A C 1
ATOM 839 O O . TYR A 1 105 ? 8.850 -17.905 -6.224 1.00 80.00 105 TYR A O 1
ATOM 847 N N . MET A 1 106 ? 7.962 -17.742 -8.283 1.00 83.12 106 MET A N 1
ATOM 848 C CA . MET A 1 106 ? 9.246 -17.797 -8.978 1.00 83.12 106 MET A CA 1
ATOM 849 C C . MET A 1 106 ? 9.981 -16.467 -8.803 1.00 83.12 106 MET A C 1
ATOM 851 O O . MET A 1 106 ? 9.450 -15.407 -9.134 1.00 83.12 106 MET A O 1
ATOM 855 N N . TYR A 1 107 ? 11.210 -16.528 -8.296 1.00 81.75 107 TYR A N 1
ATOM 856 C CA . TYR A 1 107 ? 12.086 -15.365 -8.247 1.00 81.75 107 TYR A CA 1
ATOM 857 C C . TYR A 1 107 ? 12.678 -15.125 -9.628 1.00 81.75 107 TYR A C 1
ATOM 859 O O . TYR A 1 107 ? 13.359 -15.989 -10.176 1.00 81.75 107 TYR A O 1
ATOM 867 N N . LEU A 1 108 ? 12.425 -13.939 -10.166 1.00 77.69 108 LEU A N 1
ATOM 868 C CA . LEU A 1 108 ? 12.983 -13.487 -11.428 1.00 77.69 108 LEU A CA 1
ATOM 869 C C . LEU A 1 108 ? 13.779 -12.217 -11.174 1.00 77.69 108 LEU A C 1
ATOM 871 O O . LEU A 1 108 ? 13.284 -11.279 -10.546 1.00 77.69 108 LEU A O 1
ATOM 875 N N . ASP A 1 109 ? 15.015 -12.194 -11.657 1.00 79.81 109 ASP A N 1
ATOM 876 C CA . ASP A 1 109 ? 15.761 -10.951 -11.745 1.00 79.81 109 ASP A CA 1
ATOM 877 C C . ASP A 1 109 ? 15.314 -10.143 -12.974 1.00 79.81 109 ASP A C 1
ATOM 879 O O . ASP A 1 109 ? 14.605 -10.624 -13.862 1.00 79.81 109 ASP A O 1
ATOM 883 N N . MET A 1 110 ? 15.734 -8.881 -13.032 1.00 74.38 110 MET A N 1
ATOM 884 C CA . MET A 1 110 ? 15.361 -7.985 -14.126 1.00 74.38 110 MET A CA 1
ATOM 885 C C . MET A 1 110 ? 15.871 -8.473 -15.495 1.00 74.38 110 MET A C 1
ATOM 887 O O . MET A 1 110 ? 15.249 -8.175 -16.513 1.00 74.38 110 MET A O 1
ATOM 891 N N . ALA A 1 111 ? 16.990 -9.206 -15.548 1.00 73.06 111 ALA A N 1
ATOM 892 C CA . ALA A 1 111 ? 17.531 -9.720 -16.804 1.00 73.06 111 ALA A CA 1
ATOM 893 C C . ALA A 1 111 ? 16.644 -10.844 -17.356 1.00 73.06 111 ALA A C 1
ATOM 895 O O . ALA A 1 111 ? 16.315 -10.826 -18.538 1.00 73.06 111 ALA A O 1
ATOM 896 N N . ALA A 1 112 ? 16.185 -11.752 -16.493 1.00 80.25 112 ALA A N 1
ATOM 897 C CA . ALA A 1 112 ? 15.237 -12.803 -16.828 1.00 80.25 112 ALA A CA 1
ATOM 898 C C . ALA A 1 112 ? 13.871 -12.231 -17.231 1.00 80.25 112 ALA A C 1
ATOM 900 O O . ALA A 1 112 ? 13.320 -12.651 -18.243 1.00 80.25 112 ALA A O 1
ATOM 901 N N . VAL A 1 113 ? 13.351 -11.230 -16.504 1.00 77.94 113 VAL A N 1
ATOM 902 C CA . VAL A 1 113 ? 12.086 -10.555 -16.862 1.00 77.94 113 VAL A CA 1
ATOM 903 C C . VAL A 1 113 ? 12.153 -9.959 -18.272 1.00 77.94 113 VAL A C 1
ATOM 905 O O . VAL A 1 113 ? 11.202 -10.106 -19.037 1.00 77.94 113 VAL A O 1
ATOM 908 N N . LYS A 1 114 ? 13.279 -9.321 -18.623 1.00 73.69 114 LYS A N 1
ATOM 909 C CA . LYS A 1 114 ? 13.504 -8.735 -19.952 1.00 73.69 114 LYS A CA 1
ATOM 910 C C . LYS A 1 114 ? 13.702 -9.790 -21.037 1.00 73.69 114 LYS A C 1
ATOM 912 O O . LYS A 1 114 ? 13.073 -9.695 -22.079 1.00 73.69 114 LYS A O 1
ATOM 917 N N . ALA A 1 115 ? 14.556 -10.784 -20.796 1.00 82.62 115 ALA A N 1
ATOM 918 C CA . ALA A 1 115 ? 14.871 -11.827 -21.772 1.00 82.62 115 ALA A CA 1
ATOM 919 C C . ALA A 1 115 ? 13.659 -12.705 -22.117 1.00 82.62 115 ALA A C 1
ATOM 921 O O . ALA A 1 115 ? 13.582 -13.238 -23.218 1.00 82.62 115 ALA A O 1
ATOM 922 N N . LEU A 1 116 ? 12.728 -12.854 -21.172 1.00 84.69 116 LEU A N 1
ATOM 923 C CA . LEU A 1 116 ? 11.482 -13.594 -21.354 1.00 84.69 116 LEU A CA 1
ATOM 924 C C . LEU A 1 116 ? 10.324 -12.717 -21.856 1.00 84.69 116 LEU A C 1
ATOM 926 O O . LEU A 1 116 ? 9.213 -13.226 -21.965 1.00 84.69 116 LEU A O 1
ATOM 930 N N . GLU A 1 117 ? 10.558 -11.421 -22.103 1.00 82.81 117 GLU A N 1
ATOM 931 C CA . GLU A 1 117 ? 9.547 -10.456 -22.564 1.00 82.81 117 GLU A CA 1
ATOM 932 C C . GLU A 1 117 ? 8.230 -10.524 -21.765 1.00 82.81 117 GLU A C 1
ATOM 934 O O . GLU A 1 117 ? 7.137 -10.373 -22.310 1.00 82.81 117 GLU A O 1
ATOM 939 N N . LEU A 1 118 ? 8.321 -10.751 -20.444 1.00 77.81 118 LEU A N 1
ATOM 940 C CA . LEU A 1 118 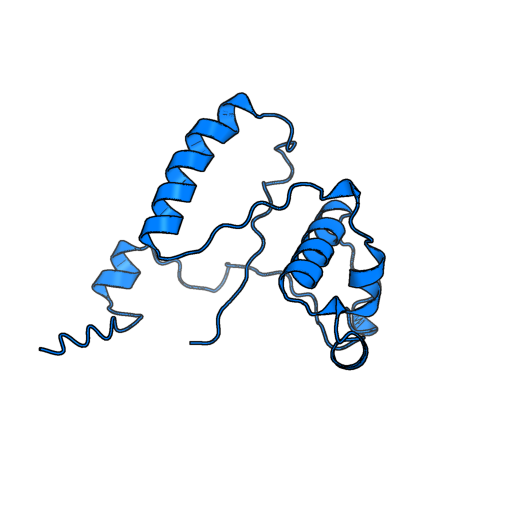? 7.145 -11.013 -19.594 1.00 77.81 118 LEU A CA 1
ATOM 941 C C . LEU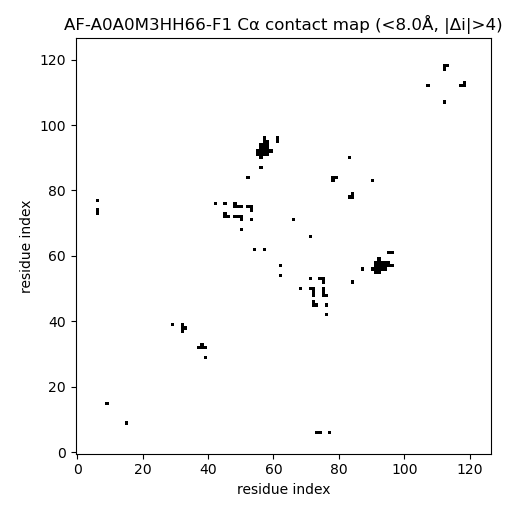 A 1 118 ? 6.148 -9.853 -19.571 1.00 77.81 118 LEU A C 1
ATOM 943 O O . LEU A 1 118 ? 4.965 -10.044 -19.290 1.00 77.81 118 LEU A O 1
ATOM 947 N N . PHE A 1 119 ? 6.640 -8.654 -19.860 1.00 77.44 119 PHE A N 1
ATOM 948 C CA . PHE A 1 119 ? 5.834 -7.485 -20.139 1.00 77.44 119 PHE A CA 1
ATOM 949 C C . PHE A 1 119 ? 6.270 -6.974 -21.504 1.00 77.44 119 PHE A C 1
ATOM 951 O O . PHE A 1 119 ? 7.423 -6.576 -21.679 1.00 77.44 119 PHE A O 1
ATOM 958 N N . SER A 1 120 ? 5.360 -7.010 -22.473 1.00 57.22 120 SER A N 1
ATOM 959 C CA . SER A 1 120 ? 5.602 -6.438 -23.789 1.00 57.22 120 SER A CA 1
ATOM 960 C C . SER A 1 120 ? 5.836 -4.940 -23.611 1.00 57.22 120 SER A C 1
ATOM 962 O O . SER A 1 120 ? 4.923 -4.206 -23.229 1.00 57.22 120 SER A O 1
ATOM 964 N N . LEU A 1 121 ? 7.059 -4.478 -23.868 1.00 54.16 121 LEU A N 1
ATOM 965 C CA . LEU A 1 121 ? 7.282 -3.073 -24.172 1.00 54.16 121 LEU A CA 1
ATOM 966 C C . LEU A 1 121 ? 6.618 -2.860 -25.528 1.00 54.16 121 LEU A C 1
ATOM 968 O O . LEU A 1 121 ? 7.206 -3.164 -26.561 1.00 54.16 121 LEU A O 1
ATOM 972 N N . SER A 1 122 ? 5.366 -2.409 -25.534 1.00 47.84 122 SER A N 1
ATOM 973 C CA . SER A 1 122 ? 4.783 -1.787 -26.715 1.00 47.84 122 SER A CA 1
ATOM 974 C C . SER A 1 122 ? 5.558 -0.494 -26.965 1.00 47.84 122 SER A C 1
ATOM 976 O O . SER A 1 122 ? 5.129 0.589 -26.579 1.00 47.84 122 SER A O 1
ATOM 978 N N . TYR A 1 123 ? 6.749 -0.631 -27.548 1.00 46.66 123 TYR A N 1
ATOM 979 C CA . TYR A 1 123 ? 7.347 0.417 -28.346 1.00 46.66 123 TYR A CA 1
ATOM 980 C C . TYR A 1 123 ? 6.454 0.536 -29.573 1.00 46.66 123 TYR A C 1
ATOM 982 O O . TYR A 1 123 ? 6.641 -0.155 -30.570 1.00 46.66 123 TYR A O 1
ATOM 990 N N . ASP A 1 124 ? 5.435 1.383 -29.466 1.00 44.56 124 ASP A N 1
ATOM 991 C CA . ASP A 1 124 ? 4.928 2.054 -30.649 1.00 44.56 124 ASP A CA 1
ATOM 992 C C . ASP A 1 124 ? 6.088 2.949 -31.117 1.00 44.56 124 ASP A C 1
ATOM 994 O O . ASP A 1 124 ? 6.256 4.086 -30.675 1.00 44.56 124 ASP A O 1
ATOM 998 N N . GLU A 1 125 ? 6.969 2.392 -31.950 1.00 45.94 125 GLU A N 1
ATOM 999 C CA . GLU A 1 125 ? 7.798 3.176 -32.862 1.00 45.94 125 GLU A CA 1
ATOM 1000 C C . GLU A 1 125 ? 6.853 3.787 -33.908 1.00 45.94 125 GLU A C 1
ATOM 1002 O O . GLU A 1 125 ? 6.770 3.360 -35.058 1.00 45.94 125 GLU A O 1
ATOM 1007 N N . GLY A 1 126 ? 6.055 4.757 -33.465 1.00 39.81 126 GLY A N 1
ATOM 1008 C CA . GLY A 1 126 ? 5.155 5.535 -34.297 1.00 39.81 126 GLY A CA 1
ATOM 1009 C C . GLY A 1 126 ? 5.870 6.766 -34.840 1.00 39.81 126 GLY A C 1
ATOM 1010 O O . GLY A 1 126 ? 5.812 7.808 -34.199 1.00 39.81 126 GLY A O 1
ATOM 1011 N N . LEU A 1 127 ? 6.539 6.572 -35.985 1.00 35.25 127 LEU A N 1
ATOM 1012 C CA . LEU A 1 127 ? 6.828 7.511 -37.093 1.00 35.25 127 LEU A CA 1
ATOM 1013 C C . LEU A 1 127 ? 7.163 8.982 -36.776 1.00 35.25 127 LEU A C 1
ATOM 1015 O O . LEU A 1 127 ? 6.245 9.759 -36.435 1.00 35.25 127 LEU A O 1
#

Nearest PDB structures (foldseek):
  8rz7-assembly1_A  TM=7.307E-01  e=6.157E-02  Homo sapiens
  7tet-assembly1_C  TM=2.613E-01  e=5.974E+00  Rattus norvegicus
  7w4g-assembly1_i  TM=1.912E-01  e=5.974E+00  Sus scrofa

Sequence (127 aa):
MVPRECIILPSSSKSFEDSSHIGKRMNSLETALKRADITFTEFNDLNSIDTKIVEKLLNIKYKGMHISEQQRKCLGALALHLHIVDDMQMYEDHFQLLDYKSAGYMYLDMAAVKALELFSLSYDEGL

pLDDT: mean 70.99, std 16.24, range [35.25, 91.06]

Organism: Ascaris lumbricoides (NCBI:txid6252)

Secondary structure (DSSP, 8-state):
--------PPPTT--TT-HHHHHHHHHHHHHHHHHTTPPP-----GGG--THHHHHHB-GGGTT----HHHHHHHHHHHHHTTGGGGHHHHTTTB-------TTS----HHHHHHTTSS--------

Foldseek 3Di:
DPDDDDDDDDPPVDDPPPVPVCVVVVVVVVVVCVVVVHDDDDDPPLPPFDLVLVLQQAAPVCNDPDDDPSNSSRVSSVCVVVVVVVPSVVRGNPDHDDDDDCPPPDDDDPVRCVVVCVDPPPPPPPD

Solvent-accessible surface area (backbone atoms only — not comparable to full-atom values): 8370 Å² total; per-residue (Å²): 131,82,88,80,88,81,86,86,75,74,60,94,88,54,71,92,78,58,60,83,67,42,57,65,55,47,52,57,48,50,52,52,33,53,76,67,74,46,86,84,80,87,76,92,59,60,82,79,42,60,45,65,56,41,65,46,29,32,17,74,94,55,66,79,63,95,69,54,72,67,57,33,22,52,52,25,49,49,35,57,75,67,49,47,66,81,50,39,88,81,40,50,45,68,42,82,89,75,88,88,67,68,79,94,56,86,88,69,55,74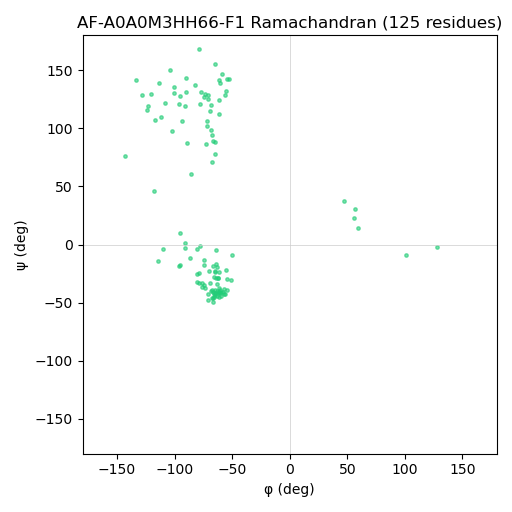,66,56,44,58,78,64,48,75,64,78,78,79,72,75,84,74,128